Protein AF-A0A973ECN8-F1 (afdb_monomer_lite)

Sequence (94 aa):
ADSGVRSGLDVVRMLALGAKGVLLGRAYAYALAADGERGVAHLLELIAADMRVTMTLIGARSPADISADHLETVAKALESEQRPAVASPEAARF

Structure (mmCIF, N/CA/C/O backbone):
data_AF-A0A973ECN8-F1
#
_entry.id   AF-A0A973ECN8-F1
#
loop_
_atom_site.group_PDB
_atom_site.id
_atom_site.type_symbol
_atom_site.label_atom_id
_atom_site.label_alt_id
_atom_site.label_comp_id
_atom_site.label_asym_id
_atom_site.label_entity_id
_atom_site.label_seq_id
_atom_site.pdbx_PDB_ins_code
_atom_site.Cartn_x
_atom_site.Cartn_y
_atom_site.Cartn_z
_atom_site.occupancy
_atom_site.B_iso_or_equiv
_atom_site.auth_seq_id
_atom_site.auth_comp_id
_atom_site.auth_asym_id
_atom_site.auth_atom_id
_atom_site.pdbx_PDB_model_num
ATOM 1 N N . ALA A 1 1 ? 5.972 -8.455 0.756 1.00 78.25 1 ALA A N 1
ATOM 2 C CA . ALA A 1 1 ? 6.930 -7.418 1.201 1.00 78.25 1 ALA A CA 1
ATOM 3 C C . ALA A 1 1 ? 6.203 -6.412 2.091 1.00 78.25 1 ALA A C 1
ATOM 5 O O . ALA A 1 1 ? 4.994 -6.267 1.931 1.00 78.25 1 ALA A O 1
ATOM 6 N N . ASP A 1 2 ? 6.897 -5.756 3.023 1.00 74.56 2 ASP A N 1
ATOM 7 C CA . ASP A 1 2 ? 6.290 -4.869 4.031 1.00 74.56 2 ASP A CA 1
ATOM 8 C C . ASP A 1 2 ? 7.206 -3.690 4.432 1.00 74.56 2 ASP A C 1
ATOM 10 O O . ASP A 1 2 ? 7.435 -3.402 5.602 1.00 74.56 2 ASP A O 1
ATOM 14 N N . SER A 1 3 ? 7.718 -2.933 3.457 1.00 77.12 3 SER A N 1
ATOM 15 C CA . SER A 1 3 ? 8.558 -1.755 3.738 1.00 77.12 3 SER A CA 1
ATOM 16 C C . SER A 1 3 ? 7.740 -0.463 3.856 1.00 77.12 3 SER A C 1
ATOM 18 O O . SER A 1 3 ? 7.756 0.387 2.973 1.00 77.12 3 SER A O 1
ATOM 20 N N . GLY A 1 4 ? 6.977 -0.317 4.944 1.00 89.19 4 GLY A N 1
ATOM 21 C CA . GLY A 1 4 ? 6.357 0.969 5.298 1.00 89.19 4 GLY A CA 1
ATOM 22 C C . GLY A 1 4 ? 5.413 1.565 4.245 1.00 89.19 4 GLY A C 1
ATOM 23 O O . GLY A 1 4 ? 5.371 2.783 4.111 1.00 89.19 4 GLY A O 1
ATOM 24 N N . VAL A 1 5 ? 4.676 0.708 3.540 1.00 95.31 5 VAL A N 1
ATOM 25 C CA . VAL A 1 5 ? 3.723 1.033 2.466 1.00 95.31 5 VAL A CA 1
ATOM 26 C C . VAL A 1 5 ? 2.636 1.982 2.957 1.00 95.31 5 VAL A C 1
ATOM 28 O O . VAL A 1 5 ? 2.025 1.735 4.003 1.00 95.31 5 VAL A O 1
ATOM 31 N N . ARG A 1 6 ? 2.410 3.071 2.213 1.00 93.69 6 ARG A N 1
ATOM 32 C CA . ARG A 1 6 ? 1.452 4.134 2.569 1.00 93.69 6 ARG A CA 1
ATOM 33 C C . ARG A 1 6 ? 0.517 4.523 1.428 1.00 93.69 6 ARG A C 1
ATOM 35 O O . ARG A 1 6 ? -0.446 5.234 1.682 1.00 93.69 6 ARG A O 1
ATOM 42 N N . SER A 1 7 ? 0.799 4.079 0.207 1.00 96.25 7 SER A N 1
ATOM 43 C CA . SER A 1 7 ? 0.045 4.432 -0.999 1.00 96.25 7 SER A CA 1
ATOM 44 C C . SER A 1 7 ? -0.098 3.243 -1.950 1.00 96.25 7 SER A C 1
ATOM 46 O O . SER A 1 7 ? 0.636 2.253 -1.846 1.00 96.25 7 SER A O 1
ATOM 48 N N . GLY A 1 8 ? -1.010 3.349 -2.919 1.00 96.81 8 GLY A N 1
ATOM 49 C CA . GLY A 1 8 ? -1.116 2.351 -3.990 1.00 96.81 8 GLY A CA 1
ATOM 50 C C . GLY A 1 8 ? 0.105 2.314 -4.917 1.00 96.81 8 GLY A C 1
ATOM 51 O O . GLY A 1 8 ? 0.451 1.247 -5.424 1.00 96.81 8 GLY A O 1
ATOM 52 N N . LEU A 1 9 ? 0.817 3.437 -5.077 1.00 97.00 9 LEU A N 1
ATOM 53 C CA . LEU A 1 9 ? 2.077 3.497 -5.828 1.00 97.00 9 LEU A CA 1
ATOM 54 C C . LEU A 1 9 ? 3.165 2.626 -5.182 1.00 97.00 9 LEU A C 1
ATOM 56 O O . LEU A 1 9 ? 3.874 1.906 -5.885 1.00 97.00 9 LEU A O 1
ATOM 60 N N . ASP A 1 10 ? 3.274 2.644 -3.850 1.00 96.94 10 ASP A N 1
ATOM 61 C CA . ASP A 1 10 ? 4.226 1.792 -3.125 1.00 96.94 10 ASP A CA 1
ATOM 62 C C . ASP A 1 10 ? 3.939 0.304 -3.370 1.00 96.94 10 ASP A C 1
ATOM 64 O O . ASP A 1 10 ? 4.866 -0.484 -3.572 1.00 96.94 10 ASP A O 1
ATOM 68 N N . VAL A 1 11 ? 2.654 -0.077 -3.395 1.00 97.31 11 VAL A N 1
ATOM 69 C CA . VAL A 1 11 ? 2.230 -1.448 -3.711 1.00 97.31 11 VAL A CA 1
ATOM 70 C C . VAL A 1 11 ? 2.665 -1.820 -5.126 1.00 97.31 11 VAL A C 1
ATOM 72 O O . VAL A 1 11 ? 3.352 -2.826 -5.298 1.00 97.31 11 VAL A O 1
ATOM 75 N N . VAL A 1 12 ? 2.337 -0.995 -6.127 1.00 97.69 12 VAL A N 1
ATOM 76 C CA . VAL A 1 12 ? 2.714 -1.233 -7.533 1.00 97.69 12 VAL A CA 1
ATOM 77 C C . VAL A 1 12 ? 4.232 -1.333 -7.697 1.00 97.69 12 VAL A C 1
ATOM 79 O O . VAL A 1 12 ? 4.710 -2.266 -8.341 1.00 97.69 12 VAL A O 1
ATOM 82 N N . ARG A 1 13 ? 5.007 -0.449 -7.054 1.00 96.00 13 ARG A N 1
ATOM 83 C CA . ARG A 1 13 ? 6.476 -0.520 -7.051 1.00 96.00 13 ARG A CA 1
ATOM 84 C C . ARG A 1 13 ? 6.973 -1.857 -6.497 1.00 96.00 13 ARG A C 1
ATOM 86 O O . ARG A 1 13 ? 7.871 -2.457 -7.079 1.00 96.00 13 ARG A O 1
ATOM 93 N N . MET A 1 14 ? 6.424 -2.331 -5.377 1.00 96.62 14 MET A N 1
ATOM 94 C CA . MET A 1 14 ? 6.845 -3.610 -4.793 1.00 96.62 14 MET A CA 1
ATOM 95 C C . MET A 1 14 ? 6.478 -4.803 -5.678 1.00 96.62 14 MET A C 1
ATOM 97 O O . MET A 1 14 ? 7.278 -5.731 -5.790 1.00 96.62 14 MET A O 1
ATOM 101 N N . LEU A 1 15 ? 5.308 -4.775 -6.322 1.00 97.06 15 LEU A N 1
ATOM 102 C CA . LEU A 1 15 ? 4.922 -5.792 -7.304 1.00 97.06 15 LEU A CA 1
ATOM 103 C C . LEU A 1 15 ? 5.889 -5.798 -8.499 1.00 97.06 15 LEU A C 1
ATOM 105 O O . LEU A 1 15 ? 6.375 -6.859 -8.876 1.00 97.06 15 LEU A O 1
ATOM 109 N N . ALA A 1 16 ? 6.259 -4.623 -9.017 1.00 96.75 16 ALA A N 1
ATOM 110 C CA . ALA A 1 16 ? 7.237 -4.483 -10.101 1.00 96.75 16 ALA A CA 1
ATOM 111 C C . ALA A 1 16 ? 8.635 -5.005 -9.729 1.00 96.75 16 ALA A C 1
ATOM 113 O O . ALA A 1 16 ? 9.349 -5.528 -10.581 1.00 96.75 16 ALA A O 1
ATOM 114 N N . LEU A 1 17 ? 9.011 -4.916 -8.449 1.00 95.31 17 LEU A N 1
ATOM 115 C CA . LEU A 1 17 ? 10.232 -5.518 -7.898 1.00 95.31 17 LEU A CA 1
ATOM 116 C C . LEU A 1 17 ? 10.119 -7.041 -7.672 1.00 95.31 17 LEU A C 1
ATOM 118 O O . LEU A 1 17 ? 11.058 -7.655 -7.169 1.00 95.31 17 LEU A O 1
ATOM 122 N N . GLY A 1 18 ? 8.989 -7.661 -8.024 1.00 95.12 18 GLY A N 1
ATOM 123 C CA . GLY A 1 18 ? 8.772 -9.108 -7.954 1.00 95.12 18 GLY A CA 1
ATOM 124 C C . GLY A 1 18 ? 8.055 -9.598 -6.694 1.00 95.12 18 GLY A C 1
ATOM 125 O O . GLY A 1 18 ? 7.993 -10.807 -6.453 1.00 95.12 18 GLY A O 1
ATOM 126 N N . ALA A 1 19 ? 7.501 -8.709 -5.863 1.00 96.94 19 ALA A N 1
ATOM 127 C CA . ALA A 1 19 ? 6.669 -9.148 -4.747 1.00 96.94 19 ALA A CA 1
ATOM 128 C C . ALA A 1 19 ? 5.381 -9.812 -5.265 1.00 96.94 19 ALA A C 1
ATOM 130 O O . ALA A 1 19 ? 4.695 -9.275 -6.124 1.00 96.94 19 ALA A O 1
ATOM 131 N N . LYS A 1 20 ? 4.993 -10.949 -4.678 1.00 94.44 20 LYS A N 1
ATOM 132 C CA . LYS A 1 20 ? 3.693 -11.596 -4.964 1.00 94.44 20 LYS A CA 1
ATOM 133 C C . LYS A 1 20 ? 2.512 -10.927 -4.251 1.00 94.44 20 LYS A C 1
ATOM 135 O O . LYS A 1 20 ? 1.360 -11.229 -4.531 1.00 94.44 20 LYS A O 1
ATOM 140 N N . GLY A 1 21 ? 2.811 -10.072 -3.277 1.00 93.75 21 GLY A N 1
ATOM 141 C CA . GLY A 1 21 ? 1.842 -9.421 -2.410 1.00 93.75 21 GLY A CA 1
ATOM 142 C C . GLY A 1 21 ? 2.525 -8.504 -1.399 1.00 93.75 21 GLY A C 1
ATOM 143 O O . GLY A 1 21 ? 3.731 -8.617 -1.120 1.00 93.75 21 GLY A O 1
ATOM 144 N N . VAL A 1 22 ? 1.740 -7.580 -0.858 1.00 96.31 22 VAL A N 1
ATOM 145 C CA . VAL A 1 22 ? 2.207 -6.482 -0.012 1.00 96.31 22 VAL A CA 1
ATOM 146 C C . VAL A 1 22 ? 1.341 -6.406 1.241 1.00 96.31 22 VAL A C 1
ATOM 148 O O . VAL A 1 22 ? 0.119 -6.471 1.142 1.00 96.31 22 VAL A O 1
ATOM 151 N N . LEU A 1 23 ? 1.969 -6.300 2.414 1.00 96.25 23 LEU A N 1
ATOM 152 C CA . LEU A 1 23 ? 1.267 -6.248 3.697 1.00 96.25 23 LEU A CA 1
ATOM 153 C C . LEU A 1 23 ? 1.196 -4.807 4.215 1.00 96.25 23 LEU A C 1
ATOM 155 O O . LEU A 1 23 ? 2.178 -4.064 4.155 1.00 96.25 23 LEU A O 1
ATOM 159 N N . LEU A 1 24 ? 0.041 -4.432 4.770 1.00 96.00 24 LEU A N 1
ATOM 160 C CA . LEU A 1 24 ? -0.180 -3.139 5.417 1.00 96.00 24 LEU A CA 1
ATOM 161 C C . LEU A 1 24 ? -0.088 -3.310 6.937 1.00 96.00 24 LEU A C 1
ATOM 163 O O . LEU A 1 24 ? -0.992 -3.851 7.561 1.00 96.00 24 LEU A O 1
ATOM 167 N N . GLY A 1 25 ? 1.015 -2.853 7.531 1.00 94.75 25 GLY A N 1
ATOM 168 C CA . GLY A 1 25 ? 1.222 -2.896 8.982 1.00 94.75 25 GLY A CA 1
ATOM 169 C C . GLY A 1 25 ? 0.654 -1.660 9.681 1.00 94.75 25 GLY A C 1
ATOM 170 O O . GLY A 1 25 ? -0.530 -1.576 9.992 1.00 94.75 25 GLY A O 1
ATOM 171 N N . ARG A 1 26 ? 1.509 -0.653 9.905 1.00 96.19 26 ARG A N 1
ATOM 172 C CA . ARG A 1 26 ? 1.139 0.577 10.634 1.00 96.19 26 ARG A CA 1
ATOM 173 C C . ARG A 1 26 ? -0.072 1.301 10.049 1.00 96.19 26 ARG A C 1
ATOM 175 O O . ARG A 1 26 ? -0.910 1.751 10.814 1.00 96.19 26 ARG A O 1
ATOM 182 N N . ALA A 1 27 ? -0.178 1.388 8.722 1.00 95.62 27 ALA A N 1
ATOM 183 C CA . ALA A 1 27 ? -1.316 2.034 8.070 1.00 95.62 27 ALA A CA 1
ATOM 184 C C . ALA A 1 27 ? -2.646 1.378 8.481 1.00 95.62 27 ALA A C 1
ATOM 186 O O . ALA A 1 27 ? -3.566 2.078 8.892 1.00 95.62 27 ALA A O 1
ATOM 187 N N . TYR A 1 28 ? -2.703 0.041 8.468 1.00 97.00 28 TYR A N 1
ATOM 188 C CA . TYR A 1 28 ? -3.863 -0.720 8.932 1.00 97.00 28 TYR A CA 1
ATOM 189 C C . TYR A 1 28 ? -4.155 -0.453 10.411 1.00 97.00 28 TYR A C 1
ATOM 191 O O . TYR A 1 28 ? -5.281 -0.115 10.764 1.00 97.00 28 TYR A O 1
ATOM 199 N N . ALA A 1 29 ? -3.13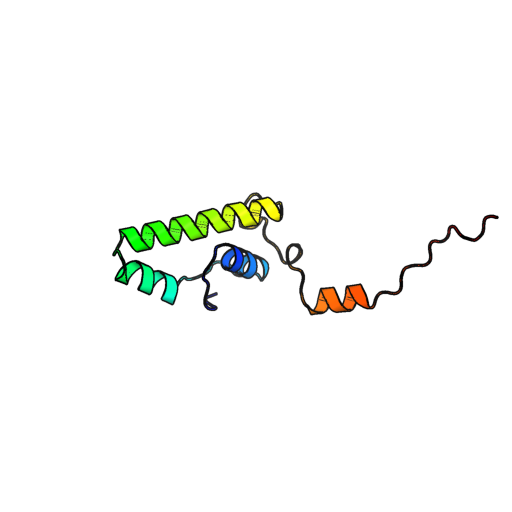8 -0.554 11.274 1.00 97.56 29 ALA A N 1
ATOM 200 C CA . ALA A 1 29 ? -3.306 -0.348 12.713 1.00 97.56 29 ALA A CA 1
ATOM 201 C C . ALA A 1 29 ? -3.820 1.064 13.047 1.00 97.56 29 ALA A C 1
ATOM 203 O O . ALA A 1 29 ? -4.676 1.217 13.915 1.00 97.56 29 ALA A O 1
ATOM 204 N N . TYR A 1 30 ? -3.333 2.091 12.346 1.00 97.38 30 TYR A N 1
ATOM 205 C CA . TYR A 1 30 ? -3.785 3.469 12.542 1.00 97.38 30 TYR A CA 1
ATOM 206 C C . TYR A 1 30 ? -5.202 3.694 12.022 1.00 97.38 30 TYR A C 1
ATOM 208 O O . TYR A 1 30 ? -5.991 4.336 12.707 1.00 97.38 30 TYR A O 1
ATOM 216 N N . ALA A 1 31 ? -5.549 3.135 10.864 1.00 98.12 31 ALA A N 1
ATOM 217 C CA . ALA A 1 31 ? -6.909 3.209 10.339 1.00 98.12 31 ALA A CA 1
ATOM 218 C C . ALA A 1 31 ? -7.917 2.524 11.278 1.00 98.12 31 ALA A C 1
ATOM 220 O O . ALA A 1 31 ? -8.966 3.094 11.581 1.00 98.12 31 ALA A O 1
ATOM 221 N N . LEU A 1 32 ? -7.549 1.352 11.806 1.00 98.62 32 LEU A N 1
ATOM 222 C CA . LEU A 1 32 ? -8.341 0.623 12.794 1.00 98.62 32 LEU A CA 1
ATOM 223 C C . LEU A 1 32 ? -8.520 1.423 14.089 1.00 98.62 32 LEU A C 1
ATOM 225 O O . LEU A 1 32 ? -9.618 1.479 14.631 1.00 98.62 32 LEU A O 1
ATOM 229 N N . ALA A 1 33 ? -7.458 2.055 14.589 1.00 98.62 33 ALA A N 1
ATOM 230 C CA . ALA A 1 33 ? -7.542 2.880 15.791 1.00 98.62 33 ALA A CA 1
ATOM 231 C C . ALA A 1 33 ? -8.371 4.162 15.579 1.00 98.62 33 ALA A C 1
ATOM 233 O O . ALA A 1 33 ? -8.963 4.659 16.533 1.00 98.62 33 ALA A O 1
ATOM 234 N N . ALA A 1 34 ? -8.403 4.697 14.355 1.00 98.50 34 ALA A N 1
ATOM 235 C CA . ALA A 1 34 ? -9.073 5.956 14.040 1.00 98.50 34 ALA A CA 1
ATOM 236 C C . ALA A 1 34 ? -10.595 5.818 13.860 1.00 98.50 34 ALA A C 1
ATOM 238 O O . ALA A 1 34 ? -11.331 6.636 14.403 1.00 98.50 34 ALA A O 1
ATOM 239 N N . ASP A 1 35 ? -11.065 4.817 13.105 1.00 98.62 35 ASP A N 1
ATOM 240 C CA . ASP A 1 35 ? -12.506 4.624 12.824 1.00 98.62 35 ASP A CA 1
ATOM 241 C C . ASP A 1 35 ? -12.891 3.134 12.731 1.00 98.62 35 ASP A C 1
ATOM 243 O O . ASP A 1 35 ? -13.786 2.734 11.983 1.00 98.62 35 ASP A O 1
ATOM 247 N N . GLY A 1 36 ? -12.175 2.269 13.453 1.00 98.69 36 GLY A N 1
ATOM 248 C CA . GLY A 1 36 ? -12.470 0.840 13.497 1.00 98.69 36 GLY A CA 1
ATOM 249 C C . GLY A 1 36 ? -12.458 0.186 12.113 1.00 98.69 36 GLY A C 1
ATOM 250 O O . GLY A 1 36 ? -11.617 0.471 11.258 1.00 98.69 36 GLY A O 1
ATOM 251 N N . GLU A 1 37 ? -13.421 -0.705 11.889 1.00 98.69 37 GLU A N 1
ATOM 252 C CA . GLU A 1 37 ? -13.605 -1.403 10.614 1.00 98.69 37 GLU A CA 1
ATOM 253 C C . GLU A 1 37 ? -13.818 -0.440 9.438 1.00 98.69 37 GLU A C 1
ATOM 255 O O . GLU A 1 37 ? -13.247 -0.643 8.368 1.00 98.69 37 GLU A O 1
ATOM 260 N N . ARG A 1 38 ? -14.578 0.643 9.640 1.00 98.69 38 ARG A N 1
ATOM 261 C CA . ARG A 1 38 ? -14.834 1.650 8.600 1.00 98.69 38 ARG A CA 1
ATOM 262 C C . ARG A 1 38 ? -13.549 2.344 8.165 1.00 98.69 38 ARG A C 1
ATOM 264 O O . ARG A 1 38 ? -13.332 2.530 6.970 1.00 98.69 38 ARG A O 1
ATOM 271 N N . GLY A 1 39 ? -12.679 2.671 9.120 1.00 98.62 39 GLY A N 1
ATOM 272 C CA . GLY A 1 39 ? -11.366 3.247 8.836 1.00 98.62 39 GLY A CA 1
ATOM 273 C C . GLY A 1 39 ? -10.503 2.308 7.997 1.00 98.62 39 GLY A C 1
ATOM 274 O O . GLY A 1 39 ? -9.902 2.729 7.008 1.00 98.62 39 GLY A O 1
ATOM 275 N N . VAL A 1 40 ? -10.480 1.019 8.346 1.00 98.62 40 VAL A N 1
ATOM 276 C CA . VAL A 1 40 ? -9.764 -0.009 7.572 1.00 98.62 40 VAL A CA 1
ATOM 277 C C . VAL A 1 40 ? -10.347 -0.163 6.167 1.00 98.62 40 VAL A C 1
ATOM 279 O O . VAL A 1 40 ? -9.583 -0.194 5.201 1.00 98.62 40 VAL A O 1
ATOM 282 N N . ALA A 1 41 ? -11.673 -0.230 6.031 1.00 98.75 41 ALA A N 1
ATOM 283 C CA . ALA A 1 41 ? -12.335 -0.326 4.732 1.00 98.75 41 ALA A CA 1
ATOM 284 C C . ALA A 1 41 ? -11.964 0.867 3.838 1.00 98.75 41 ALA A C 1
ATOM 286 O O . ALA A 1 41 ? -11.525 0.679 2.703 1.00 98.75 41 ALA A O 1
ATOM 287 N N . HIS A 1 42 ? -12.020 2.080 4.391 1.00 98.56 42 HIS A N 1
ATOM 288 C CA . HIS A 1 42 ? -11.643 3.295 3.678 1.00 98.56 42 HIS A CA 1
ATOM 289 C C . HIS A 1 42 ? -10.163 3.307 3.258 1.00 98.56 42 HIS A C 1
ATOM 291 O O . HIS A 1 42 ? -9.842 3.670 2.126 1.00 98.56 42 HIS A O 1
ATOM 297 N N . LEU A 1 43 ? -9.248 2.859 4.128 1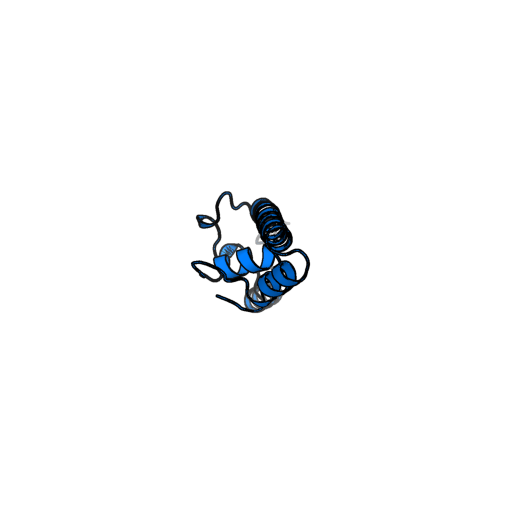.00 98.25 43 LEU A N 1
ATOM 298 C CA . LEU A 1 43 ? -7.829 2.714 3.784 1.00 98.25 43 LEU A CA 1
ATOM 299 C C . LEU A 1 43 ? -7.632 1.774 2.587 1.00 98.25 43 LEU A C 1
ATOM 301 O O . LEU A 1 43 ? -6.870 2.090 1.672 1.00 98.25 43 LEU A O 1
ATOM 305 N N . LEU A 1 44 ? -8.290 0.613 2.598 1.00 98.31 44 LEU A N 1
ATOM 306 C CA . LEU A 1 44 ? -8.171 -0.366 1.517 1.00 98.31 44 LEU A CA 1
ATOM 307 C C . LEU A 1 44 ? -8.729 0.184 0.199 1.00 98.31 44 LEU A C 1
ATOM 309 O O . LEU A 1 44 ? -8.120 -0.024 -0.852 1.00 98.31 44 LEU A O 1
ATOM 313 N N . GLU A 1 45 ? -9.836 0.927 0.247 1.00 98.56 45 GLU A N 1
ATOM 314 C CA . GLU A 1 45 ? -10.400 1.611 -0.921 1.00 98.56 45 GLU A CA 1
ATOM 315 C C . GLU A 1 45 ? -9.442 2.651 -1.506 1.00 98.56 45 GLU A C 1
ATOM 317 O O . GLU A 1 45 ? -9.245 2.666 -2.725 1.00 98.56 45 GLU A O 1
ATOM 322 N N . LEU A 1 46 ? -8.814 3.473 -0.657 1.00 98.19 46 LEU A N 1
ATOM 323 C CA . LEU A 1 46 ? -7.821 4.469 -1.072 1.00 98.19 46 LEU A CA 1
ATOM 324 C C . LEU A 1 46 ? -6.613 3.813 -1.743 1.00 98.19 46 LEU A C 1
ATOM 326 O O . LEU A 1 46 ? -6.263 4.173 -2.866 1.00 98.19 46 LEU A O 1
ATOM 330 N N . ILE A 1 47 ? -6.022 2.797 -1.105 1.00 98.19 47 ILE A N 1
ATOM 331 C CA . ILE A 1 47 ? -4.892 2.053 -1.681 1.00 98.19 47 ILE A CA 1
ATOM 332 C C . ILE A 1 47 ? -5.286 1.450 -3.034 1.00 98.19 47 ILE A C 1
ATOM 334 O O . ILE A 1 47 ? -4.540 1.571 -4.007 1.00 98.19 47 ILE A O 1
ATOM 338 N N . ALA A 1 48 ? -6.467 0.837 -3.131 1.00 98.12 48 ALA A N 1
ATOM 339 C CA . ALA A 1 48 ? -6.942 0.249 -4.378 1.00 98.12 48 ALA A CA 1
ATOM 340 C C . ALA A 1 48 ? -7.201 1.305 -5.470 1.00 98.12 48 ALA A C 1
ATOM 342 O O . ALA A 1 48 ? -6.952 1.041 -6.649 1.00 98.12 48 ALA A O 1
ATOM 343 N N . ALA A 1 49 ? -7.692 2.493 -5.108 1.00 98.38 49 ALA A N 1
ATOM 344 C CA . ALA A 1 49 ? -7.884 3.603 -6.038 1.00 98.38 49 ALA A CA 1
ATOM 345 C C . ALA A 1 49 ? -6.546 4.124 -6.578 1.00 98.38 49 ALA A C 1
ATOM 347 O O . ALA A 1 49 ? -6.379 4.212 -7.796 1.00 98.38 49 ALA A O 1
ATOM 348 N N . ASP A 1 50 ? -5.572 4.357 -5.701 1.00 98.25 50 ASP A N 1
ATOM 349 C CA . ASP A 1 50 ? -4.216 4.767 -6.076 1.00 98.25 50 ASP A CA 1
ATOM 350 C C . ASP A 1 50 ? -3.523 3.729 -6.967 1.00 98.25 50 ASP A C 1
ATOM 352 O O . ASP A 1 50 ? -2.834 4.085 -7.929 1.00 98.25 50 ASP A O 1
ATOM 356 N N . MET A 1 51 ? -3.713 2.436 -6.676 1.00 98.25 51 MET A N 1
ATOM 357 C CA . MET A 1 51 ? -3.202 1.354 -7.521 1.00 98.25 51 MET A CA 1
ATOM 358 C C . MET A 1 51 ? -3.790 1.446 -8.929 1.00 98.25 51 MET A C 1
ATOM 360 O O . MET A 1 51 ? -3.036 1.390 -9.896 1.00 98.25 51 MET A O 1
ATOM 364 N N . ARG A 1 52 ? -5.112 1.635 -9.065 1.00 98.44 52 ARG A N 1
ATOM 365 C CA . ARG A 1 52 ? -5.771 1.786 -10.376 1.00 98.44 52 ARG A CA 1
ATOM 366 C C . ARG A 1 52 ? -5.246 2.993 -11.150 1.00 98.44 52 ARG A C 1
ATOM 368 O O . ARG A 1 52 ? -4.975 2.865 -12.344 1.00 98.44 52 ARG A O 1
ATOM 375 N N . VAL A 1 53 ? -5.075 4.138 -10.486 1.00 98.38 53 VAL A N 1
ATOM 376 C CA . VAL A 1 53 ? -4.494 5.342 -11.105 1.00 98.38 53 VAL A CA 1
ATOM 377 C C . VAL A 1 53 ? -3.076 5.054 -11.589 1.00 98.38 53 VAL A C 1
ATOM 379 O O . VAL A 1 53 ? -2.773 5.262 -12.761 1.00 98.38 53 VAL A O 1
ATOM 382 N N . THR A 1 54 ? -2.228 4.503 -10.720 1.00 98.19 54 THR A N 1
ATOM 383 C CA . THR A 1 54 ? -0.834 4.182 -11.053 1.00 98.19 54 THR A CA 1
ATOM 384 C C . THR A 1 54 ? -0.751 3.206 -12.224 1.00 98.19 54 THR A C 1
ATOM 386 O O . THR A 1 54 ? -0.028 3.455 -13.182 1.00 98.19 54 THR A O 1
ATOM 389 N N . MET A 1 55 ? -1.527 2.122 -12.178 1.00 98.31 55 MET A N 1
ATOM 390 C CA . MET A 1 55 ? -1.596 1.120 -13.241 1.00 98.31 55 MET A CA 1
ATOM 391 C C . MET A 1 55 ? -2.030 1.728 -14.578 1.00 98.31 55 MET A C 1
ATOM 393 O O . MET A 1 55 ? -1.420 1.439 -15.603 1.00 98.31 55 MET A O 1
ATOM 397 N N . THR A 1 56 ? -3.018 2.626 -14.560 1.00 98.31 56 THR A N 1
ATOM 398 C CA . THR A 1 56 ? -3.461 3.352 -15.759 1.00 98.31 56 THR A CA 1
ATOM 399 C C . THR A 1 56 ? -2.328 4.191 -16.350 1.00 98.31 56 THR A C 1
ATOM 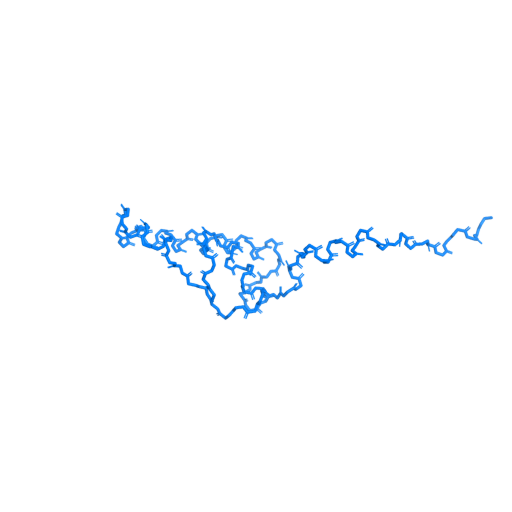401 O O . THR A 1 56 ? -2.114 4.160 -17.559 1.00 98.31 56 THR A O 1
ATOM 404 N N . LEU A 1 57 ? -1.573 4.903 -15.507 1.00 97.69 57 LEU A N 1
ATOM 405 C CA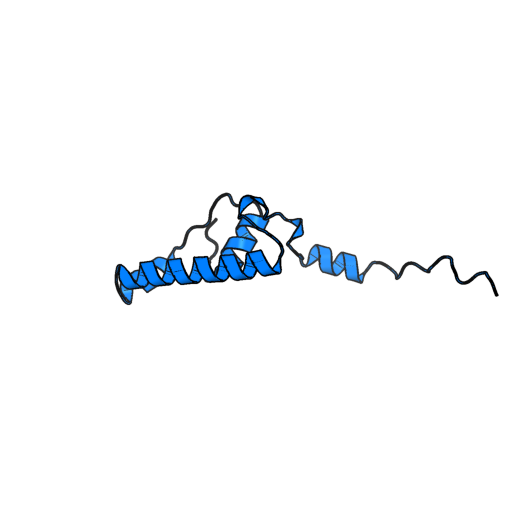 . LEU A 1 57 ? -0.457 5.749 -15.943 1.00 97.69 57 LEU A CA 1
ATOM 406 C C . LEU A 1 57 ? 0.702 4.947 -16.546 1.00 97.69 57 LEU A C 1
ATOM 408 O O . LEU A 1 57 ? 1.338 5.423 -17.482 1.00 97.69 57 LEU A O 1
ATOM 412 N N . ILE A 1 58 ? 0.968 3.742 -16.036 1.00 97.06 58 ILE A N 1
ATOM 413 C CA . ILE A 1 58 ? 2.044 2.874 -16.542 1.00 97.06 58 ILE A CA 1
ATOM 414 C C . ILE A 1 58 ? 1.578 1.902 -17.639 1.00 97.06 58 ILE A C 1
ATOM 416 O O . ILE A 1 58 ? 2.371 1.093 -18.107 1.00 97.06 58 ILE A O 1
ATOM 420 N N . GLY A 1 59 ? 0.304 1.951 -18.045 1.00 97.31 59 GLY A N 1
ATOM 421 C CA . GLY A 1 59 ? -0.250 1.078 -19.086 1.00 97.31 59 GLY A CA 1
ATOM 422 C C . GLY A 1 59 ? -0.509 -0.374 -18.658 1.00 97.31 59 GLY A C 1
ATOM 423 O O . GLY A 1 59 ? -0.719 -1.233 -19.515 1.00 97.31 59 GLY A O 1
ATOM 424 N N . ALA A 1 60 ? -0.535 -0.668 -17.356 1.00 97.88 60 ALA A N 1
ATOM 425 C CA . ALA A 1 60 ? -0.847 -1.993 -16.824 1.00 97.88 60 ALA A CA 1
ATOM 426 C C . ALA A 1 60 ? -2.367 -2.165 -16.652 1.00 97.88 60 ALA A C 1
ATOM 428 O O . ALA A 1 60 ? -3.025 -1.361 -15.992 1.00 97.88 60 ALA A O 1
ATOM 429 N N . ARG A 1 61 ? -2.951 -3.232 -17.210 1.00 97.00 61 ARG A N 1
ATOM 430 C CA . ARG A 1 61 ? -4.407 -3.492 -17.122 1.00 97.00 61 ARG A CA 1
ATOM 431 C C . ARG A 1 61 ? -4.761 -4.345 -15.910 1.00 97.00 61 ARG A C 1
ATOM 433 O O . ARG A 1 61 ? -5.882 -4.293 -15.411 1.00 97.00 61 ARG A O 1
ATOM 440 N N . SER A 1 62 ? -3.803 -5.131 -15.438 1.00 97.06 62 SER A N 1
ATOM 441 C CA . SER A 1 62 ? -3.918 -6.002 -14.278 1.00 97.06 62 SER A CA 1
ATOM 442 C C . SER A 1 62 ? -2.620 -5.986 -13.462 1.00 97.06 62 SER A C 1
ATOM 444 O O . SER A 1 62 ? -1.562 -5.662 -14.005 1.00 97.06 62 SER A O 1
ATOM 446 N N . PRO A 1 63 ? -2.652 -6.375 -12.175 1.00 96.56 63 PRO A N 1
ATOM 447 C CA . PRO A 1 63 ? -1.431 -6.507 -11.385 1.00 96.56 63 PRO A CA 1
ATOM 448 C C . PRO A 1 63 ? -0.401 -7.477 -11.983 1.00 96.56 63 PRO A C 1
ATOM 450 O O . PRO A 1 63 ? 0.786 -7.336 -11.718 1.00 96.56 63 PRO A O 1
ATOM 453 N N . ALA A 1 64 ? -0.841 -8.443 -12.797 1.00 96.62 64 ALA A N 1
ATOM 454 C CA . ALA A 1 64 ? 0.036 -9.394 -13.477 1.00 96.62 64 ALA A CA 1
ATOM 455 C C . ALA A 1 64 ? 0.821 -8.772 -14.645 1.00 96.62 64 ALA A C 1
ATOM 457 O O . ALA A 1 64 ? 1.843 -9.325 -15.039 1.00 96.62 64 ALA A O 1
ATOM 458 N N . ASP A 1 65 ? 0.371 -7.630 -15.175 1.00 97.44 65 ASP A N 1
ATOM 459 C CA . ASP A 1 65 ? 1.096 -6.891 -16.215 1.00 97.44 65 ASP A CA 1
ATOM 460 C C . ASP A 1 65 ? 2.253 -6.060 -15.624 1.00 97.44 65 ASP A C 1
ATOM 462 O O . ASP A 1 65 ? 3.068 -5.521 -16.365 1.00 97.44 65 ASP A O 1
ATOM 466 N N . ILE A 1 66 ? 2.336 -5.932 -14.293 1.00 98.12 66 ILE A N 1
ATOM 467 C CA . ILE A 1 66 ? 3.350 -5.121 -13.617 1.00 98.12 66 ILE A CA 1
ATOM 468 C C . ILE A 1 66 ? 4.689 -5.873 -13.597 1.00 98.12 66 ILE A C 1
ATOM 470 O O . ILE A 1 66 ? 4.805 -6.972 -13.060 1.00 98.12 66 ILE A O 1
ATOM 474 N N . SER A 1 67 ? 5.726 -5.233 -14.133 1.00 96.31 67 SER A N 1
ATOM 475 C CA . SER A 1 67 ? 7.092 -5.764 -14.232 1.00 96.31 67 SER A CA 1
ATOM 476 C C . SER A 1 67 ? 8.154 -4.698 -13.937 1.00 96.31 67 SER A C 1
ATOM 478 O O . SER A 1 67 ? 7.853 -3.503 -13.872 1.00 96.31 67 SER A O 1
ATOM 480 N N . ALA A 1 68 ? 9.417 -5.123 -13.835 1.00 95.88 68 ALA A N 1
ATOM 481 C CA . ALA A 1 68 ? 10.573 -4.245 -13.647 1.00 95.88 68 ALA A CA 1
ATOM 482 C C . ALA A 1 68 ? 10.817 -3.247 -14.802 1.00 95.88 68 ALA A C 1
ATOM 484 O O . ALA A 1 68 ? 11.604 -2.311 -14.635 1.00 95.88 68 ALA A O 1
ATOM 485 N N . ASP A 1 69 ? 10.147 -3.409 -15.947 1.00 95.25 69 ASP A N 1
ATOM 486 C CA . ASP A 1 69 ? 10.223 -2.467 -17.074 1.00 95.25 69 ASP A CA 1
ATOM 487 C C . ASP A 1 69 ? 9.510 -1.146 -16.767 1.00 95.25 69 ASP A C 1
ATOM 489 O O . ASP A 1 69 ? 9.864 -0.107 -17.313 1.00 95.25 69 ASP A O 1
ATOM 493 N N . HIS A 1 70 ? 8.565 -1.158 -15.823 1.00 95.38 70 HIS A N 1
ATOM 494 C CA . HIS A 1 70 ? 7.870 0.042 -15.349 1.00 95.38 70 HIS A CA 1
ATOM 495 C C . HIS A 1 70 ? 8.686 0.827 -14.307 1.00 95.38 70 HIS A C 1
ATOM 497 O O . HIS A 1 70 ? 8.204 1.819 -13.761 1.00 95.38 70 HIS A O 1
ATOM 503 N N . LEU A 1 71 ? 9.897 0.363 -13.974 1.00 94.38 71 LEU A N 1
ATOM 504 C CA . LEU A 1 71 ? 10.764 0.989 -12.983 1.00 94.38 71 LEU A CA 1
ATOM 505 C C . LEU A 1 71 ? 11.943 1.691 -13.649 1.00 94.38 71 LEU A C 1
ATOM 507 O O . LEU A 1 71 ? 12.820 1.050 -14.240 1.00 94.38 71 LEU A O 1
ATOM 511 N N . GLU A 1 72 ? 12.014 2.995 -13.403 1.00 91.88 72 GLU A N 1
ATOM 512 C CA . GLU A 1 72 ? 13.242 3.766 -13.530 1.00 91.88 72 GLU A CA 1
ATOM 513 C C . GLU A 1 72 ? 14.029 3.640 -12.221 1.00 91.88 72 GLU A C 1
ATOM 515 O O . GLU A 1 72 ? 13.536 3.983 -11.140 1.00 91.88 72 GLU A O 1
ATOM 520 N N . THR A 1 73 ? 15.239 3.091 -12.294 1.00 88.69 73 THR A N 1
ATOM 521 C CA . THR A 1 73 ? 16.125 2.967 -11.131 1.00 88.69 73 THR A CA 1
ATOM 522 C C . THR A 1 73 ? 17.224 4.008 -11.228 1.00 88.69 73 THR A C 1
ATOM 524 O O . THR A 1 73 ? 17.609 4.409 -12.318 1.00 88.69 73 THR A O 1
ATOM 527 N N . VAL A 1 74 ? 17.788 4.417 -10.090 1.00 86.75 74 VAL A N 1
ATOM 528 C CA . VAL A 1 74 ? 18.913 5.366 -10.091 1.00 86.75 74 VAL A CA 1
ATOM 529 C C . VAL A 1 74 ? 20.081 4.838 -10.934 1.00 86.75 74 VAL A C 1
ATOM 531 O O . VAL A 1 74 ? 20.697 5.603 -11.658 1.00 86.75 74 VAL A O 1
ATOM 534 N N . ALA A 1 75 ? 20.344 3.527 -10.903 1.00 82.81 75 ALA A N 1
ATOM 535 C CA . ALA A 1 75 ? 21.367 2.913 -11.749 1.00 82.81 75 ALA A CA 1
ATOM 536 C C . ALA A 1 75 ? 21.064 3.084 -13.252 1.00 82.81 75 ALA A C 1
ATOM 538 O O . ALA A 1 75 ? 21.922 3.571 -13.981 1.00 82.81 75 ALA A O 1
ATOM 539 N N . LYS A 1 76 ? 19.834 2.770 -13.691 1.00 80.50 76 LYS A N 1
ATOM 540 C CA . LYS A 1 76 ? 19.399 2.950 -15.090 1.00 80.50 76 LYS A CA 1
ATOM 541 C C . LYS A 1 76 ? 19.454 4.419 -15.526 1.00 80.50 76 LYS A C 1
ATOM 543 O O . LYS A 1 76 ? 19.918 4.712 -16.627 1.00 80.50 76 LYS A O 1
ATOM 548 N N . ALA A 1 77 ? 19.058 5.338 -14.647 1.00 82.19 77 ALA A N 1
ATOM 549 C CA . ALA A 1 77 ? 19.085 6.768 -14.924 1.00 82.19 77 ALA A CA 1
ATOM 550 C C . ALA A 1 77 ? 20.522 7.265 -15.149 1.00 82.19 77 ALA A C 1
ATOM 552 O O . ALA A 1 77 ? 20.789 7.916 -16.158 1.00 82.19 77 ALA A O 1
ATOM 553 N N . LEU A 1 78 ? 21.464 6.880 -14.279 1.00 83.75 78 LEU A N 1
ATOM 554 C CA . LEU A 1 78 ? 22.879 7.248 -14.411 1.00 83.75 78 LEU A CA 1
ATOM 555 C C . LEU A 1 78 ? 23.503 6.683 -15.700 1.00 83.75 78 LEU A C 1
ATOM 557 O O . LEU A 1 78 ? 24.180 7.412 -16.424 1.00 83.75 78 LEU A O 1
ATOM 561 N N . GLU A 1 79 ? 23.212 5.423 -16.040 1.00 82.50 79 GLU A N 1
ATOM 562 C CA . GLU A 1 79 ? 23.653 4.801 -17.299 1.00 82.50 79 GLU A CA 1
ATOM 563 C C . GLU A 1 79 ? 23.086 5.522 -18.535 1.00 82.50 79 GLU A C 1
ATOM 565 O O . GLU A 1 79 ? 23.765 5.649 -19.559 1.00 82.50 79 GLU A O 1
ATOM 570 N N . SER A 1 80 ? 21.849 6.019 -18.447 1.00 72.38 80 SER A N 1
A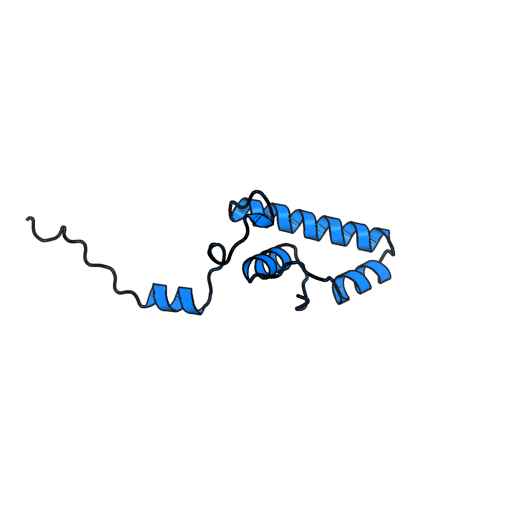TOM 571 C CA . SER A 1 80 ? 21.206 6.775 -19.526 1.00 72.38 80 SER A CA 1
ATOM 572 C C . SER A 1 80 ? 21.819 8.166 -19.726 1.00 72.38 80 SER A C 1
ATOM 574 O O . SER A 1 80 ? 21.964 8.599 -20.870 1.00 72.38 80 SER A O 1
ATOM 576 N N . GLU A 1 81 ? 22.247 8.825 -18.644 1.00 75.75 81 GLU A N 1
ATOM 577 C CA . GLU A 1 81 ? 22.916 10.134 -18.673 1.00 75.75 81 GLU A CA 1
ATOM 578 C C . GLU A 1 81 ? 24.355 10.046 -19.205 1.00 75.75 81 GLU A C 1
ATOM 580 O O . GLU A 1 81 ? 24.853 10.989 -19.818 1.00 75.75 81 GLU A O 1
ATOM 585 N N . GLN A 1 82 ? 25.028 8.911 -19.002 1.00 70.88 82 GLN A N 1
ATOM 586 C CA . GLN A 1 82 ? 26.419 8.695 -1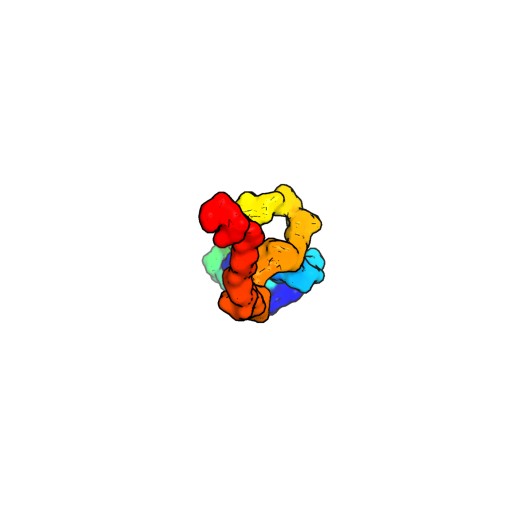9.425 1.00 70.88 82 GLN A CA 1
ATOM 587 C C . GLN A 1 82 ? 26.558 8.174 -20.858 1.00 70.88 82 GLN A C 1
ATOM 589 O O . GLN A 1 82 ? 27.674 8.099 -21.379 1.00 70.88 82 GLN A O 1
ATOM 594 N N . ARG A 1 83 ? 25.451 7.826 -21.526 1.00 62.28 83 ARG A N 1
ATOM 595 C CA . ARG A 1 83 ? 25.484 7.383 -22.920 1.00 62.28 83 ARG A CA 1
ATOM 596 C C . ARG A 1 83 ? 25.773 8.592 -23.823 1.00 62.28 83 ARG A C 1
ATOM 598 O O . ARG A 1 83 ? 24.932 9.489 -23.897 1.00 62.28 83 ARG A O 1
ATOM 605 N N . PRO A 1 84 ? 26.923 8.649 -24.527 1.00 59.28 84 PRO A N 1
ATOM 606 C CA . PRO A 1 84 ? 27.193 9.750 -25.441 1.00 59.28 84 PRO A CA 1
ATOM 607 C C . PRO A 1 84 ? 26.087 9.795 -26.496 1.00 59.28 84 PRO A C 1
ATOM 609 O O . PRO A 1 84 ? 25.670 8.749 -27.001 1.00 59.28 84 PRO A O 1
ATOM 612 N N . ALA A 1 85 ? 25.595 11.000 -26.804 1.00 64.81 85 ALA A N 1
ATOM 613 C CA . ALA A 1 85 ? 24.629 11.212 -27.873 1.00 64.81 85 ALA A CA 1
ATOM 614 C C . ALA A 1 85 ? 25.163 10.533 -29.140 1.00 64.81 85 ALA A C 1
ATOM 616 O O . ALA A 1 85 ? 26.209 10.922 -29.660 1.00 64.81 85 ALA A O 1
ATOM 617 N N . VAL A 1 86 ? 24.493 9.470 -29.589 1.00 63.47 86 VAL A N 1
ATOM 618 C CA . VAL A 1 86 ? 24.844 8.770 -30.825 1.00 63.47 86 VAL A CA 1
ATOM 619 C C . VAL A 1 86 ? 24.881 9.816 -31.935 1.00 63.47 86 VAL A C 1
ATOM 621 O O . VAL A 1 86 ? 23.858 10.420 -32.255 1.00 63.47 86 VAL A O 1
ATOM 624 N N . ALA A 1 87 ? 26.068 10.062 -32.492 1.00 61.41 87 ALA A N 1
ATOM 625 C CA . ALA A 1 87 ? 26.212 10.879 -33.683 1.00 61.41 87 ALA A CA 1
ATOM 626 C C . ALA A 1 87 ? 25.402 10.209 -34.801 1.00 61.41 87 ALA A C 1
ATOM 628 O O . ALA A 1 87 ? 25.681 9.072 -35.185 1.00 61.41 87 ALA A O 1
ATOM 629 N N . SER A 1 88 ? 24.359 10.893 -35.273 1.00 56.72 88 SER A N 1
ATOM 630 C CA . SER A 1 88 ? 23.560 10.437 -36.410 1.00 56.72 88 SER A CA 1
ATOM 631 C C . SER A 1 88 ? 24.467 10.218 -37.635 1.00 56.72 88 SER A C 1
ATOM 633 O O . SER A 1 88 ? 25.301 11.085 -37.913 1.00 56.72 88 SER A O 1
ATOM 635 N N . PRO A 1 89 ? 24.300 9.131 -38.418 1.00 59.91 89 PRO A N 1
ATOM 636 C CA . PRO A 1 89 ? 25.056 8.897 -39.655 1.00 59.91 89 PRO A CA 1
ATOM 637 C C . PRO A 1 89 ? 24.761 9.894 -40.794 1.00 59.91 89 PRO A C 1
ATOM 639 O O . PRO A 1 89 ? 25.256 9.714 -41.904 1.00 59.91 89 PRO A O 1
ATOM 642 N N . GLU A 1 90 ? 23.938 10.922 -40.574 1.00 60.31 90 GLU A N 1
ATOM 643 C CA . GLU A 1 90 ? 23.387 11.760 -41.648 1.00 60.31 90 GLU A CA 1
ATOM 644 C C . GLU A 1 90 ? 24.229 13.007 -41.997 1.00 60.31 90 GLU A C 1
ATOM 646 O O . GLU A 1 90 ? 23.969 13.674 -42.994 1.00 60.31 90 GLU A O 1
ATOM 651 N N . ALA A 1 91 ? 25.294 13.309 -41.248 1.00 51.38 91 ALA A N 1
ATOM 652 C CA . ALA A 1 91 ? 26.087 14.533 -41.439 1.00 51.38 91 ALA A CA 1
ATOM 653 C C . ALA A 1 91 ? 27.162 14.470 -42.555 1.00 51.38 91 ALA A C 1
ATOM 655 O O . ALA A 1 91 ? 28.022 15.344 -42.617 1.00 51.38 91 ALA A O 1
ATOM 656 N N . ALA A 1 92 ? 27.137 13.466 -43.441 1.00 53.81 92 ALA A N 1
ATOM 657 C CA . ALA A 1 92 ? 28.134 13.282 -44.511 1.00 53.81 92 ALA A CA 1
ATOM 658 C C . ALA A 1 92 ? 27.559 13.412 -45.940 1.00 53.81 92 ALA A C 1
ATOM 660 O O . ALA A 1 92 ? 28.077 12.797 -46.873 1.00 53.81 92 ALA A O 1
ATOM 661 N N . ARG A 1 93 ? 26.459 14.159 -46.126 1.00 54.81 93 ARG A N 1
ATOM 662 C CA . ARG A 1 93 ? 25.795 14.326 -47.437 1.00 54.81 93 ARG A CA 1
ATOM 663 C C . ARG A 1 93 ? 25.550 15.770 -47.893 1.00 54.81 93 ARG A C 1
ATOM 665 O O . ARG A 1 93 ? 24.668 15.990 -48.718 1.00 54.81 93 ARG A O 1
ATOM 672 N N . PHE A 1 94 ? 26.364 16.723 -47.453 1.00 51.06 94 PHE A N 1
ATOM 673 C CA . PHE A 1 94 ? 26.449 18.032 -48.109 1.00 51.06 94 PHE A CA 1
ATOM 674 C C . PHE A 1 94 ? 27.894 18.360 -48.458 1.00 51.06 94 PHE A C 1
ATOM 676 O O . PHE A 1 94 ? 28.766 18.110 -47.596 1.00 51.06 94 PHE A O 1
#

Secondary structure (DSSP, 8-state):
--S---SHHHHHHHHHTT-S----SHHHHHHHHHHHHHHHHHHHHHHHHHHHHHHHHTT-SSGGG--GGG---HHHHHHHHHS-----TTTT--

pLDDT: mean 89.63, std 13.68, range [51.06, 98.75]

Foldseek 3Di:
DEDPDQALVVQLVVLQVPDPGYDDDPCQVVLCVPPNPVSNVVSVVRSVVRVVVLCVVLVHPDSVSRHVVSDDDPVNVVVVVPDPDPDDPPPPDD

Radius of gyration: 19.84 Å; chains: 1; bounding box: 43×30×64 Å